Protein AF-A0A967VXK0-F1 (afdb_monomer_lite)

Structure (mmCIF, N/CA/C/O backbone):
data_AF-A0A967VXK0-F1
#
_entry.id   AF-A0A967VXK0-F1
#
loop_
_atom_site.group_PDB
_atom_site.id
_atom_site.type_symbol
_atom_site.label_atom_id
_atom_site.label_alt_id
_atom_site.label_comp_id
_atom_site.label_asym_id
_atom_site.label_entity_id
_atom_site.label_seq_id
_atom_site.pdbx_PDB_ins_code
_atom_site.Cartn_x
_atom_site.Cartn_y
_atom_site.Cartn_z
_atom_site.occupancy
_atom_site.B_iso_or_equiv
_atom_site.auth_seq_id
_atom_site.auth_comp_id
_atom_site.auth_asym_id
_atom_site.auth_atom_id
_atom_site.pdbx_PDB_model_num
ATOM 1 N N . ARG A 1 1 ? -6.948 20.491 0.277 1.00 65.81 1 ARG A N 1
ATOM 2 C CA . ARG A 1 1 ? -8.021 19.471 0.370 1.00 65.81 1 ARG A CA 1
ATOM 3 C C . ARG A 1 1 ? -7.458 18.302 1.167 1.00 65.81 1 ARG A C 1
ATOM 5 O O . ARG A 1 1 ? -6.435 17.773 0.749 1.00 65.81 1 ARG A O 1
ATOM 12 N N . GLY A 1 2 ? -8.030 17.995 2.333 1.00 77.38 2 GLY A N 1
ATOM 13 C CA . GLY A 1 2 ? -7.614 16.841 3.135 1.00 77.38 2 GLY A CA 1
ATOM 14 C C . GLY A 1 2 ? -8.036 15.558 2.428 1.00 77.38 2 GLY A C 1
ATOM 15 O O . GLY A 1 2 ? -9.154 15.488 1.927 1.00 77.38 2 GLY A O 1
ATOM 16 N N .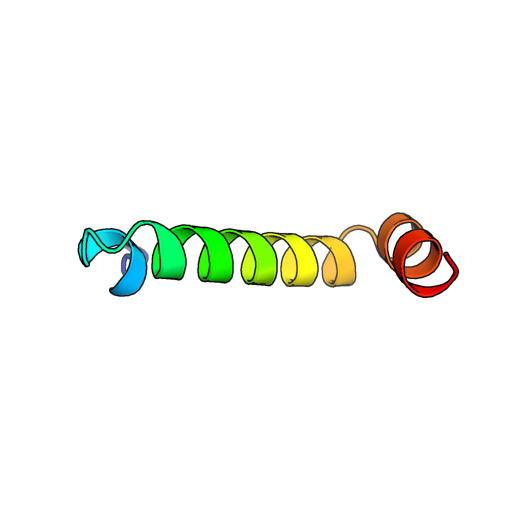 ARG A 1 3 ? -7.126 14.592 2.305 1.00 84.88 3 ARG A N 1
ATOM 17 C CA . ARG A 1 3 ? -7.490 13.240 1.874 1.00 84.88 3 ARG A CA 1
ATOM 18 C C . ARG A 1 3 ? -8.092 12.537 3.080 1.00 84.88 3 ARG A C 1
ATOM 20 O O . ARG A 1 3 ? -7.505 12.600 4.159 1.00 84.88 3 ARG A O 1
ATOM 27 N N . GLU A 1 4 ? -9.245 11.911 2.898 1.00 90.00 4 GLU A N 1
ATOM 28 C CA . GLU A 1 4 ? -9.836 11.086 3.945 1.00 90.00 4 GLU A CA 1
ATOM 29 C C . GLU A 1 4 ? -8.936 9.880 4.212 1.00 90.00 4 GLU A C 1
ATOM 31 O O . GLU A 1 4 ? -8.362 9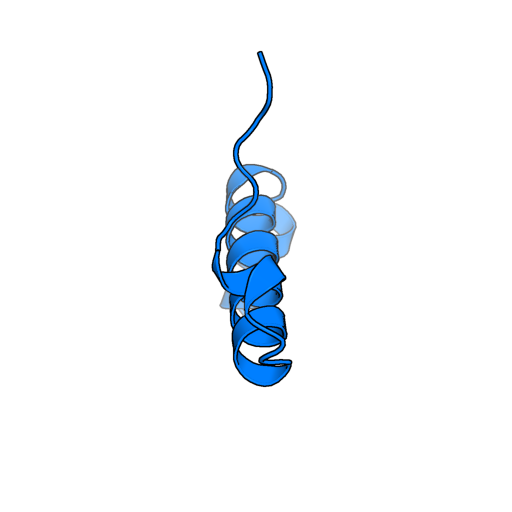.285 3.294 1.00 90.00 4 GLU A O 1
ATOM 36 N N . VAL A 1 5 ? -8.765 9.567 5.494 1.00 90.94 5 VAL A N 1
ATOM 37 C CA . VAL A 1 5 ? -7.988 8.408 5.921 1.00 90.94 5 VAL A CA 1
ATOM 38 C C . VAL A 1 5 ? -8.876 7.175 5.758 1.00 90.94 5 VAL A C 1
ATOM 40 O O . VAL A 1 5 ? -9.992 7.179 6.275 1.00 90.94 5 VAL A O 1
ATOM 43 N N . PRO A 1 6 ? -8.411 6.116 5.074 1.00 94.06 6 PRO A N 1
ATOM 44 C CA . PRO A 1 6 ? -9.162 4.872 4.964 1.00 94.06 6 PRO A CA 1
ATOM 45 C C . PRO A 1 6 ? -9.553 4.323 6.340 1.00 94.06 6 PRO A C 1
ATOM 47 O O . PRO A 1 6 ? -8.690 4.147 7.201 1.00 94.06 6 PRO A O 1
ATOM 50 N N . GLU A 1 7 ? -10.829 3.986 6.525 1.00 94.81 7 GLU A N 1
ATOM 51 C CA . GLU A 1 7 ? -11.370 3.500 7.806 1.00 94.81 7 GLU A CA 1
ATOM 52 C C . GLU A 1 7 ? -10.634 2.259 8.331 1.00 94.81 7 GLU A C 1
ATOM 54 O O . GLU A 1 7 ? -10.447 2.098 9.534 1.00 94.81 7 GLU A O 1
ATOM 59 N N . VAL A 1 8 ? -10.134 1.405 7.430 1.00 95.25 8 VAL A N 1
ATOM 60 C CA . VAL A 1 8 ? -9.338 0.222 7.794 1.00 95.25 8 VAL A CA 1
ATOM 61 C C . VAL A 1 8 ? -8.085 0.581 8.596 1.00 95.25 8 VAL A C 1
ATOM 63 O O . VAL A 1 8 ? -7.718 -0.161 9.503 1.00 95.25 8 VAL A O 1
ATOM 66 N N . LEU A 1 9 ? -7.472 1.742 8.344 1.00 94.5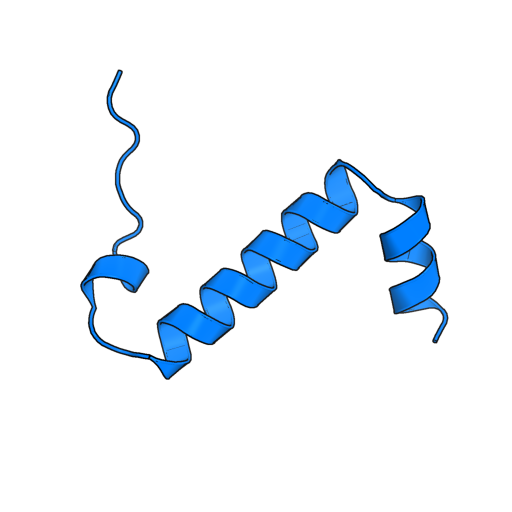6 9 LEU A N 1
ATOM 67 C CA . LEU A 1 9 ? -6.308 2.216 9.097 1.00 94.56 9 LEU A CA 1
ATOM 68 C C . LEU A 1 9 ? -6.666 2.715 10.502 1.00 94.56 9 LEU A C 1
ATOM 70 O O . LEU A 1 9 ? -5.780 2.823 11.344 1.00 94.56 9 LEU A O 1
ATOM 74 N N . LEU A 1 10 ? -7.945 2.995 10.755 1.00 95.81 10 LEU A N 1
ATOM 75 C CA . LEU A 1 10 ? -8.472 3.414 12.055 1.00 95.81 10 LEU A CA 1
ATOM 76 C C . LEU A 1 10 ? -9.065 2.242 12.855 1.00 95.81 10 LEU A C 1
ATOM 78 O O . LEU A 1 10 ? -9.413 2.410 14.018 1.00 95.81 10 LEU A O 1
ATOM 82 N N . SER A 1 11 ? -9.175 1.055 12.250 1.00 93.50 11 SER A N 1
ATOM 83 C CA . SER A 1 11 ? -9.898 -0.087 12.825 1.00 93.50 11 SER A CA 1
ATOM 84 C C . SER A 1 11 ? -9.168 -0.819 13.959 1.00 93.50 11 SER A C 1
ATOM 86 O O . SER A 1 11 ? -9.795 -1.5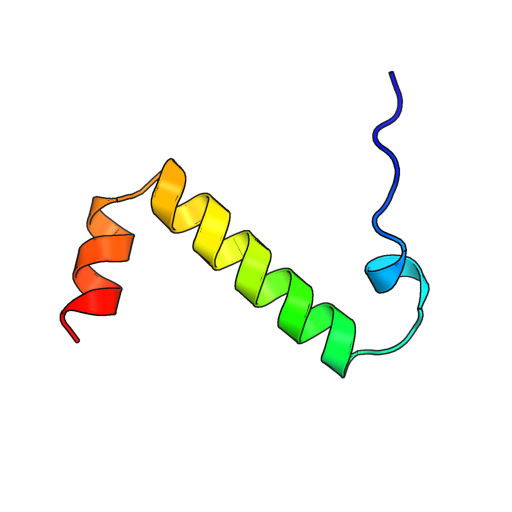89 14.681 1.00 93.50 11 SER A O 1
ATOM 88 N N . GLY A 1 12 ? -7.850 -0.630 14.103 1.00 94.38 12 GLY A N 1
ATOM 89 C CA . GLY A 1 12 ? -7.014 -1.393 15.044 1.00 94.38 12 GLY A CA 1
ATOM 90 C C . GLY A 1 12 ? -6.810 -2.870 14.670 1.00 94.38 12 GLY A C 1
ATOM 91 O O . GLY A 1 12 ? -6.057 -3.575 15.337 1.00 94.38 12 GLY A O 1
ATOM 92 N N . ASP A 1 13 ? -7.433 -3.344 13.590 1.00 97.25 13 ASP A N 1
ATOM 93 C CA . ASP A 1 13 ? -7.282 -4.707 13.092 1.00 97.25 13 ASP A CA 1
ATOM 94 C C . ASP A 1 13 ? -6.019 -4.813 12.231 1.00 97.25 13 ASP A C 1
ATOM 96 O O . ASP A 1 13 ? -5.986 -4.431 11.057 1.00 97.25 13 ASP A O 1
ATOM 100 N N . HIS A 1 14 ? -4.956 -5.340 12.835 1.00 97.44 14 HIS A N 1
ATOM 101 C CA . HIS A 1 14 ? -3.665 -5.495 12.176 1.00 97.44 14 HIS A CA 1
ATOM 102 C C . HIS A 1 14 ? -3.734 -6.383 10.927 1.00 97.44 14 HIS A C 1
ATOM 104 O O . HIS A 1 14 ? -3.098 -6.053 9.927 1.00 97.44 14 HIS A O 1
ATOM 110 N N . ALA A 1 15 ? -4.543 -7.448 10.930 1.00 97.50 15 ALA A N 1
ATOM 111 C CA . ALA A 1 15 ? -4.663 -8.341 9.780 1.00 97.50 15 ALA A CA 1
ATOM 112 C C . ALA A 1 15 ? -5.325 -7.627 8.591 1.00 97.50 15 ALA A C 1
ATOM 114 O O . ALA A 1 15 ? -4.854 -7.721 7.454 1.00 97.50 15 ALA A O 1
ATOM 115 N N . ARG A 1 16 ? -6.380 -6.843 8.847 1.00 96.75 16 ARG A N 1
ATOM 116 C CA . ARG A 1 16 ? -7.032 -6.031 7.807 1.00 96.75 16 ARG A CA 1
ATOM 117 C C . ARG A 1 16 ? -6.128 -4.916 7.294 1.00 96.75 16 ARG A C 1
ATOM 119 O O . ARG A 1 16 ? -6.123 -4.643 6.095 1.00 96.75 16 ARG A O 1
ATOM 126 N N . ILE A 1 17 ? -5.345 -4.294 8.173 1.00 97.00 17 ILE A N 1
ATOM 127 C CA . ILE A 1 17 ? -4.373 -3.266 7.787 1.00 97.00 17 ILE A CA 1
ATOM 128 C C . ILE A 1 17 ? -3.284 -3.859 6.891 1.00 97.00 17 ILE A C 1
ATOM 130 O O . ILE A 1 17 ? -2.938 -3.254 5.877 1.00 97.00 17 ILE A O 1
ATOM 134 N N . GLU A 1 18 ? -2.747 -5.031 7.226 1.00 97.62 18 GLU A N 1
ATOM 135 C CA . GLU A 1 18 ? -1.742 -5.706 6.402 1.00 97.62 18 GLU A CA 1
ATOM 136 C C . GLU A 1 18 ? -2.290 -6.093 5.029 1.00 97.62 18 GLU A C 1
ATOM 138 O O . GLU A 1 18 ? -1.648 -5.810 4.014 1.00 97.62 18 GLU A O 1
ATOM 143 N N . ALA A 1 19 ? -3.500 -6.658 4.981 1.00 97.62 19 ALA A N 1
ATOM 144 C CA . ALA A 1 19 ? -4.172 -6.977 3.726 1.00 97.62 19 ALA A CA 1
ATOM 145 C C . ALA A 1 19 ? -4.349 -5.727 2.850 1.00 97.62 19 ALA A C 1
ATOM 147 O O . ALA A 1 19 ? -3.967 -5.737 1.678 1.00 97.62 19 ALA A O 1
ATOM 148 N N . TRP A 1 20 ? -4.833 -4.629 3.438 1.00 97.06 20 TRP A N 1
ATOM 149 C CA . TRP A 1 20 ? -5.011 -3.358 2.738 1.00 97.06 20 TRP A CA 1
ATOM 150 C C . TRP A 1 20 ? -3.686 -2.775 2.233 1.00 97.06 20 TRP A C 1
ATOM 152 O O . TRP A 1 20 ? -3.593 -2.321 1.092 1.00 97.06 20 TRP A O 1
ATOM 162 N N . ARG A 1 21 ? -2.631 -2.807 3.056 1.00 97.00 21 ARG A N 1
ATOM 163 C CA . ARG A 1 21 ? -1.300 -2.319 2.663 1.00 97.00 21 ARG A CA 1
ATOM 164 C C . ARG A 1 21 ? -0.743 -3.117 1.493 1.00 97.00 21 ARG A C 1
ATOM 166 O O . ARG A 1 21 ? -0.178 -2.519 0.579 1.00 97.00 21 ARG A O 1
ATOM 173 N N . ARG A 1 22 ? -0.907 -4.443 1.513 1.00 97.12 22 ARG A N 1
ATOM 174 C CA . ARG A 1 22 ? -0.471 -5.314 0.419 1.00 97.12 22 ARG A CA 1
ATOM 175 C C . ARG A 1 22 ? -1.218 -4.985 -0.867 1.00 97.12 22 ARG A C 1
ATOM 177 O O . ARG A 1 22 ? -0.572 -4.741 -1.878 1.00 97.12 22 ARG A O 1
ATOM 184 N N . GLU A 1 23 ? -2.543 -4.900 -0.814 1.00 97.25 23 GLU A N 1
ATOM 185 C CA . GLU A 1 23 ? -3.367 -4.554 -1.976 1.00 97.25 23 GLU A CA 1
ATOM 186 C C . GLU A 1 23 ? -2.960 -3.203 -2.580 1.00 97.25 23 GLU A C 1
ATOM 188 O O . GLU A 1 23 ? -2.708 -3.111 -3.780 1.00 97.25 23 GLU A O 1
ATOM 193 N N . LYS A 1 24 ? -2.791 -2.165 -1.750 1.00 97.38 24 LYS A N 1
ATOM 194 C CA . LYS A 1 24 ? -2.379 -0.840 -2.233 1.00 97.38 24 LYS A CA 1
ATOM 195 C C . LYS A 1 24 ? -0.959 -0.813 -2.785 1.00 97.38 24 LYS A C 1
ATOM 197 O O . LYS A 1 24 ? -0.704 -0.103 -3.755 1.00 97.38 24 LYS A O 1
ATOM 202 N N . ALA A 1 25 ? -0.037 -1.579 -2.205 1.00 97.12 25 ALA A N 1
ATOM 203 C CA . ALA A 1 25 ? 1.312 -1.718 -2.745 1.00 97.12 25 ALA A CA 1
ATOM 204 C C . ALA A 1 25 ? 1.301 -2.412 -4.113 1.00 97.12 25 ALA A C 1
ATOM 206 O O . ALA A 1 25 ? 2.016 -1.987 -5.023 1.00 97.12 25 ALA A O 1
ATOM 207 N N . GLU A 1 26 ? 0.478 -3.449 -4.275 1.00 96.94 26 GLU A N 1
ATOM 208 C CA . GLU A 1 26 ? 0.299 -4.138 -5.549 1.00 96.94 26 GLU A CA 1
ATOM 209 C C . GLU A 1 26 ? -0.314 -3.218 -6.605 1.00 96.94 26 GLU A C 1
ATOM 211 O O . GLU A 1 26 ? 0.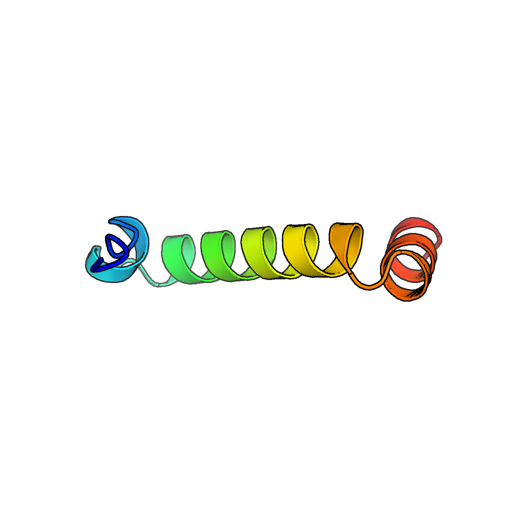244 -3.103 -7.690 1.00 96.94 26 GLU A O 1
ATOM 216 N N . GLU A 1 27 ? -1.403 -2.519 -6.280 1.00 97.12 27 GLU A N 1
ATOM 217 C CA . GLU A 1 27 ? -2.059 -1.546 -7.163 1.00 97.12 27 GLU A CA 1
ATOM 218 C C . GLU A 1 27 ? -1.071 -0.472 -7.640 1.00 97.12 27 GLU A C 1
ATOM 220 O O . GLU A 1 27 ? -0.925 -0.235 -8.839 1.00 97.12 27 GLU A O 1
ATOM 225 N N . LEU A 1 28 ? -0.307 0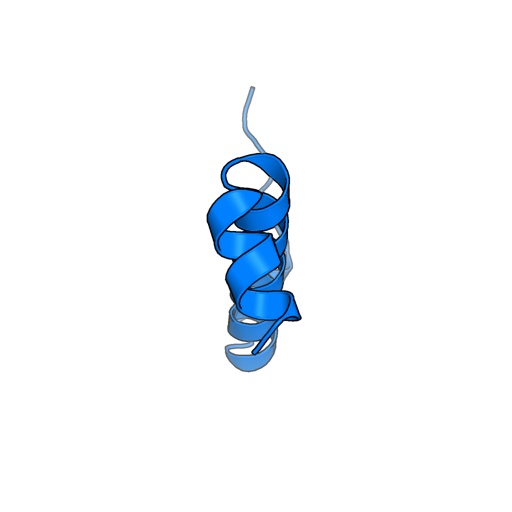.106 -6.709 1.00 97.50 28 LEU A N 1
ATOM 226 C CA . LEU A 1 28 ? 0.695 1.122 -7.019 1.00 97.50 28 LEU A CA 1
ATOM 227 C C . LEU A 1 28 ? 1.825 0.574 -7.897 1.00 97.50 28 LEU A C 1
ATOM 229 O O . LEU A 1 28 ? 2.333 1.272 -8.775 1.00 97.50 28 LEU A O 1
ATOM 233 N N . THR A 1 29 ? 2.238 -0.669 -7.647 1.00 97.31 29 THR A N 1
ATOM 234 C CA . THR A 1 29 ? 3.295 -1.324 -8.422 1.00 97.31 29 THR A CA 1
ATOM 235 C C . THR A 1 29 ? 2.810 -1.635 -9.835 1.00 97.31 29 THR A C 1
ATOM 237 O O . THR A 1 29 ? 3.539 -1.345 -10.778 1.00 97.31 29 THR A O 1
ATOM 240 N N . ARG A 1 30 ? 1.574 -2.129 -10.000 1.00 96.69 30 ARG A N 1
ATOM 241 C CA . ARG A 1 30 ? 0.929 -2.334 -11.310 1.00 96.69 30 ARG A CA 1
ATOM 242 C C . ARG A 1 30 ? 0.911 -1.047 -12.128 1.00 96.69 30 ARG A C 1
ATOM 244 O O . ARG A 1 30 ? 1.290 -1.060 -13.292 1.00 96.69 30 ARG A O 1
ATOM 251 N N . GLU A 1 31 ? 0.491 0.055 -11.510 1.00 97.38 31 GLU A N 1
ATOM 252 C CA . GLU A 1 31 ? 0.333 1.340 -12.194 1.00 97.38 31 GLU A CA 1
ATOM 253 C C . GLU A 1 31 ? 1.683 1.979 -12.553 1.00 97.38 31 GLU A C 1
ATOM 255 O O . GLU A 1 31 ? 1.877 2.459 -13.667 1.00 97.38 31 GLU A O 1
ATOM 260 N N . ARG A 1 32 ? 2.630 2.007 -11.606 1.00 97.81 32 ARG A N 1
ATOM 261 C CA . ARG A 1 32 ? 3.859 2.810 -11.744 1.00 97.81 32 ARG A CA 1
ATOM 262 C C . ARG A 1 32 ? 5.073 2.028 -12.212 1.00 97.81 32 ARG A C 1
ATOM 264 O O . ARG A 1 32 ? 6.027 2.632 -12.698 1.00 97.81 32 ARG A O 1
ATOM 271 N N . ARG A 1 33 ? 5.090 0.716 -11.988 1.00 97.38 33 ARG A N 1
ATOM 272 C CA . ARG A 1 33 ? 6.221 -0.179 -12.261 1.00 97.38 33 ARG A CA 1
ATOM 273 C C . ARG A 1 33 ? 5.728 -1.483 -12.890 1.00 97.38 33 ARG A C 1
ATOM 275 O O . ARG A 1 33 ? 5.931 -2.554 -12.309 1.00 97.38 33 ARG A O 1
ATOM 282 N N . PRO A 1 34 ? 5.105 -1.408 -14.083 1.00 94.81 34 PRO A N 1
ATOM 283 C CA . PRO A 1 34 ? 4.612 -2.592 -14.781 1.00 94.81 34 PRO A CA 1
ATOM 284 C C . PRO A 1 34 ? 5.722 -3.626 -15.017 1.00 94.81 34 PRO A C 1
ATOM 286 O O . PRO A 1 34 ? 5.468 -4.817 -14.947 1.00 94.81 34 PRO A O 1
ATOM 289 N N . ASP A 1 35 ? 6.983 -3.200 -15.156 1.00 96.88 35 ASP A N 1
ATOM 290 C CA . ASP A 1 35 ? 8.142 -4.095 -15.259 1.00 96.88 35 ASP A CA 1
ATOM 291 C C . ASP A 1 35 ? 8.324 -5.006 -14.028 1.00 96.88 35 ASP A C 1
ATOM 293 O O . ASP A 1 35 ? 8.587 -6.205 -14.155 1.00 96.88 35 ASP A O 1
ATOM 297 N N . LEU A 1 36 ? 8.168 -4.445 -12.824 1.00 96.25 36 LEU A N 1
ATOM 298 C CA . LEU A 1 36 ? 8.238 -5.202 -11.575 1.00 96.25 36 LEU A CA 1
ATOM 299 C C . LEU A 1 36 ? 7.000 -6.074 -11.399 1.00 96.25 36 LEU A C 1
ATOM 301 O O . LEU A 1 36 ? 7.112 -7.191 -10.890 1.00 96.25 36 LEU A O 1
ATOM 305 N N . TRP A 1 37 ? 5.844 -5.563 -11.825 1.00 96.69 37 TRP A N 1
ATOM 306 C CA . TRP A 1 37 ? 4.591 -6.296 -11.785 1.00 96.69 37 TRP A CA 1
ATOM 307 C C . TRP A 1 37 ? 4.629 -7.540 -12.672 1.00 96.69 37 TRP A C 1
ATOM 309 O O . TRP A 1 37 ? 4.375 -8.646 -12.202 1.00 96.69 37 TRP A O 1
ATOM 319 N N . ASP A 1 38 ? 5.066 -7.393 -13.918 1.00 95.94 38 ASP A N 1
ATOM 320 C CA . ASP A 1 38 ? 5.159 -8.505 -14.854 1.00 95.94 38 ASP A CA 1
ATOM 321 C C . ASP A 1 38 ? 6.170 -9.559 -14.389 1.00 95.94 38 ASP A C 1
ATOM 323 O O . ASP A 1 38 ? 6.033 -10.738 -14.704 1.00 95.94 38 ASP A O 1
ATOM 327 N N . ARG A 1 39 ? 7.232 -9.171 -13.668 1.00 95.25 39 ARG A N 1
ATOM 328 C CA . ARG A 1 39 ? 8.161 -10.144 -13.070 1.00 95.25 39 ARG A CA 1
ATOM 329 C C . ARG A 1 39 ? 7.500 -10.935 -11.941 1.00 95.25 39 ARG A C 1
ATOM 331 O O . ARG A 1 39 ? 7.815 -12.107 -11.781 1.00 95.25 39 ARG A O 1
ATOM 338 N N . ARG A 1 40 ? 6.615 -10.302 -11.167 1.00 91.94 40 ARG A N 1
ATOM 339 C CA . ARG A 1 40 ? 5.858 -10.952 -10.091 1.00 91.94 40 ARG A CA 1
ATOM 340 C C . ARG A 1 40 ? 4.838 -11.952 -10.632 1.00 91.94 40 ARG A C 1
ATOM 342 O O . ARG A 1 40 ? 4.742 -13.030 -10.075 1.00 91.94 40 ARG A O 1
ATOM 349 N N . GLU A 1 41 ? 4.113 -11.612 -11.697 1.00 91.88 41 GLU A N 1
ATOM 350 C CA . GLU A 1 41 ? 3.093 -12.499 -12.292 1.00 91.88 41 GLU A CA 1
ATOM 351 C C . GLU A 1 41 ? 3.696 -13.685 -13.063 1.00 91.88 41 GLU A C 1
ATOM 353 O O . GLU A 1 41 ? 3.018 -14.676 -13.315 1.00 91.88 41 GLU A O 1
ATOM 358 N N . ARG A 1 42 ? 4.965 -13.575 -13.477 1.00 88.75 42 ARG A N 1
ATOM 359 C CA . ARG A 1 42 ? 5.686 -14.622 -14.218 1.00 88.75 42 ARG A CA 1
ATOM 360 C C . ARG A 1 42 ? 6.463 -15.600 -13.332 1.00 88.75 42 ARG A C 1
ATOM 362 O O . ARG A 1 42 ? 7.009 -16.558 -13.876 1.00 88.75 42 ARG A O 1
ATOM 369 N N . GLY A 1 43 ? 6.577 -15.329 -12.031 1.00 73.06 43 GLY A N 1
ATOM 370 C CA . GLY A 1 43 ? 7.242 -16.198 -11.052 1.00 73.06 43 GLY A CA 1
ATOM 371 C C . GLY A 1 43 ? 6.239 -17.063 -10.313 1.00 73.06 43 GLY A C 1
ATOM 372 O O . GLY A 1 43 ? 6.579 -18.238 -10.067 1.00 73.06 43 GLY A O 1
#

Radius of gyration: 13.33 Å; chains: 1; bounding box: 20×36×30 Å

pLDDT: mean 93.84, std 6.66, range [65.81, 97.81]

Secondary structure (DSSP, 8-state):
-PPPPPGGGGS--HHHHHHHHHHHHHHHHHHH-HHHHHHHHT-

Sequence (43 aa):
RGREVPEVLLSGDHARIEAWRREKAEELTRERRPDLWDRRERG

Foldseek 3Di:
DDDDDPVQVVPPPPVSVVVVVVVVVLVCCVVPPVVVNVVVVVD